Protein AF-A0AAD8EHN1-F1 (afdb_monomer_lite)

Sequence (149 aa):
MHCPSCDLGRKPALTAACSPDGEDGVCLAQVTIPANWWAPLPPPDITGRVNKPVKTPQRLVQVAYSVLEPRTSSDGDDGGCIPRVQIQPMTPLAAVPLAPARSAYRELRSDDLLTMMVPHAPLYHCHGFISPVFLHTRPDYPISVFIIR

Organism: Diploptera punctata (NCBI:txid6984)

pLDDT: mean 72.92, std 15.08, range [28.06, 92.19]

Radius of gyration: 21.79 Å; chains: 1; bounding box: 62×36×53 Å

InterPro domains:
  IPR026307 Transmembrane protein 132 [PTHR13388] (14-149)

Foldseek 3Di:
DDDDDDDDPDDDDFDWDDAQDDDPSDDDTDTDDDPVQADDQDDQDLVRDRDDGDDDPKDWDWDWDWDWDDDPPPDDDDDDPDDTDTPGDTGTDDTHIDDDDPAAWDWDDPDSFKIKTHGPDDADPPRDDDIDMDGDDDPVDGDPDDDDD

Secondary structure (DSSP, 8-state):
-PPPPPP-SSSPPP-------STT-------PPPGGGSPPPPPPPTT---PPPP-PPPEEEEEEE--BPPPP--S------PPPPBSS--EEEEEEEEPPPSSPEEEEESSSSEEEEEE-SPPPTT------EEE--BTTB--------

Structure (mmCIF, N/CA/C/O backbone):
data_AF-A0AAD8EHN1-F1
#
_entry.id   AF-A0AAD8EHN1-F1
#
loop_
_atom_site.group_PDB
_atom_site.id
_atom_site.type_symbol
_atom_site.label_atom_id
_atom_site.label_alt_id
_atom_site.label_comp_id
_atom_site.label_asym_id
_atom_site.label_entity_id
_atom_site.label_seq_id
_atom_site.pdbx_PDB_ins_code
_atom_site.Cartn_x
_atom_site.Cartn_y
_atom_site.Cartn_z
_atom_site.occupancy
_atom_site.B_iso_or_equiv
_atom_site.auth_seq_id
_atom_site.auth_comp_id
_atom_site.auth_asym_id
_atom_site.auth_atom_id
_atom_site.pdbx_PDB_model_num
ATOM 1 N N . MET A 1 1 ? 20.980 3.214 3.299 1.00 28.06 1 MET A N 1
ATOM 2 C CA . MET A 1 1 ? 21.308 4.642 3.097 1.00 28.06 1 MET A CA 1
ATOM 3 C C . MET A 1 1 ? 20.323 5.214 2.087 1.00 28.06 1 MET A C 1
ATOM 5 O O . MET A 1 1 ? 20.165 4.625 1.028 1.00 28.06 1 MET A O 1
ATOM 9 N N . HIS A 1 2 ? 19.576 6.255 2.464 1.00 31.14 2 HIS A N 1
ATOM 10 C CA . HIS A 1 2 ? 18.571 6.912 1.617 1.00 31.14 2 HIS A CA 1
ATOM 11 C C . HIS A 1 2 ? 19.260 7.962 0.730 1.00 31.14 2 HIS A C 1
ATOM 13 O O . HIS A 1 2 ? 19.942 8.836 1.256 1.00 31.14 2 HIS A O 1
ATOM 19 N N . CYS A 1 3 ? 19.072 7.896 -0.590 1.00 32.41 3 CYS A N 1
ATOM 20 C CA . CYS A 1 3 ? 19.429 8.992 -1.496 1.00 32.41 3 CYS A CA 1
ATOM 21 C C . CYS A 1 3 ? 18.305 10.045 -1.462 1.00 32.41 3 CYS A C 1
ATOM 23 O O . CYS A 1 3 ? 17.145 9.665 -1.642 1.00 32.41 3 CYS A O 1
ATOM 25 N N . PRO A 1 4 ? 18.593 11.341 -1.245 1.00 40.25 4 PRO A N 1
ATOM 26 C CA . PRO A 1 4 ? 17.561 12.366 -1.215 1.00 40.25 4 PRO A CA 1
ATOM 27 C C . PRO A 1 4 ? 17.179 12.747 -2.651 1.00 40.25 4 PRO A C 1
ATOM 29 O O . PRO A 1 4 ? 17.994 13.250 -3.419 1.00 40.25 4 PRO A O 1
ATOM 32 N N . SER A 1 5 ? 15.932 12.482 -3.029 1.00 44.09 5 SER A N 1
ATOM 33 C CA . SER A 1 5 ? 15.326 12.975 -4.269 1.00 44.09 5 SER A CA 1
ATOM 34 C C . SER A 1 5 ? 14.935 14.450 -4.123 1.00 44.09 5 SER A C 1
ATOM 36 O O . SER A 1 5 ? 14.353 14.822 -3.105 1.00 44.09 5 SER A O 1
ATOM 38 N N . CYS A 1 6 ? 15.239 15.267 -5.140 1.00 37.44 6 CYS A N 1
ATOM 39 C CA . CYS A 1 6 ? 14.930 16.698 -5.193 1.00 37.44 6 CYS A CA 1
ATOM 40 C C . CYS A 1 6 ? 13.452 16.997 -4.894 1.00 37.44 6 CYS A C 1
ATOM 42 O O . CYS A 1 6 ? 12.539 16.382 -5.447 1.00 37.44 6 CYS A O 1
ATOM 44 N N . ASP A 1 7 ? 13.268 17.962 -3.998 1.00 39.88 7 ASP A N 1
ATOM 45 C CA . ASP A 1 7 ? 12.018 18.336 -3.356 1.00 39.88 7 ASP A CA 1
ATOM 46 C C . ASP A 1 7 ? 11.171 19.247 -4.259 1.00 39.88 7 ASP A C 1
ATOM 48 O O . ASP A 1 7 ? 11.600 20.317 -4.690 1.00 39.88 7 ASP A O 1
ATOM 52 N N . LEU A 1 8 ? 9.945 18.804 -4.530 1.00 43.34 8 LEU A N 1
ATOM 53 C CA . LEU A 1 8 ? 8.861 19.600 -5.100 1.00 43.34 8 LEU A CA 1
ATOM 54 C C . LEU A 1 8 ? 7.666 19.528 -4.140 1.00 43.34 8 LEU A C 1
ATOM 56 O O . LEU A 1 8 ? 6.599 19.051 -4.513 1.00 43.34 8 LEU A O 1
ATOM 60 N N . GLY A 1 9 ? 7.848 19.934 -2.878 1.00 39.62 9 GLY A N 1
ATOM 61 C CA . GLY A 1 9 ? 6.775 20.326 -1.947 1.00 39.62 9 GLY A CA 1
ATOM 62 C C . GLY A 1 9 ? 5.671 19.285 -1.724 1.00 39.62 9 GLY A C 1
ATOM 63 O O . GLY A 1 9 ? 4.532 19.622 -1.393 1.00 39.62 9 GLY A O 1
ATOM 64 N N . ARG A 1 10 ? 5.973 18.009 -1.950 1.00 51.97 10 ARG A N 1
ATOM 65 C CA . ARG A 1 10 ? 5.011 16.911 -2.034 1.00 51.97 10 ARG A CA 1
ATOM 66 C C . ARG A 1 10 ? 5.638 15.734 -1.303 1.00 51.97 10 ARG A C 1
ATOM 68 O O . ARG A 1 10 ? 6.835 15.512 -1.429 1.00 51.97 10 ARG A O 1
ATOM 75 N N . LYS A 1 11 ? 4.835 15.026 -0.496 1.00 59.56 11 LYS A N 1
ATOM 76 C CA . LYS A 1 11 ? 5.239 13.830 0.273 1.00 59.56 11 LYS A CA 1
ATOM 77 C C . LYS A 1 11 ? 6.292 13.008 -0.493 1.00 59.56 11 LYS A C 1
ATOM 79 O O . LYS A 1 11 ? 6.092 12.828 -1.697 1.00 59.56 11 LYS A O 1
ATOM 84 N N . PRO A 1 12 ? 7.345 12.495 0.175 1.00 70.56 12 PRO A N 1
ATOM 85 C CA . PRO A 1 12 ? 8.452 11.820 -0.497 1.00 70.56 12 PRO A CA 1
ATOM 86 C C . PRO A 1 12 ? 7.919 10.746 -1.444 1.00 70.56 12 PRO A C 1
ATOM 88 O O . PRO A 1 12 ? 7.059 9.942 -1.067 1.00 70.56 12 PRO A O 1
ATOM 91 N N . ALA A 1 13 ? 8.386 10.786 -2.692 1.00 80.69 13 ALA A N 1
ATOM 92 C CA . ALA A 1 13 ? 8.006 9.804 -3.691 1.00 80.69 13 ALA A CA 1
ATOM 93 C C . ALA A 1 13 ? 8.475 8.423 -3.225 1.00 80.69 13 ALA A C 1
ATOM 95 O O . ALA A 1 13 ? 9.629 8.243 -2.840 1.00 80.69 13 ALA A O 1
ATOM 96 N N . LEU A 1 14 ? 7.570 7.448 -3.250 1.00 89.00 14 LEU A N 1
ATOM 97 C CA . LEU A 1 14 ? 7.936 6.066 -2.984 1.00 89.00 14 LEU A CA 1
ATOM 98 C C . LEU A 1 14 ? 8.577 5.503 -4.246 1.00 89.00 14 LEU A C 1
ATOM 100 O O . LEU A 1 14 ? 7.972 5.553 -5.319 1.00 89.00 14 LEU A O 1
ATOM 104 N N . THR A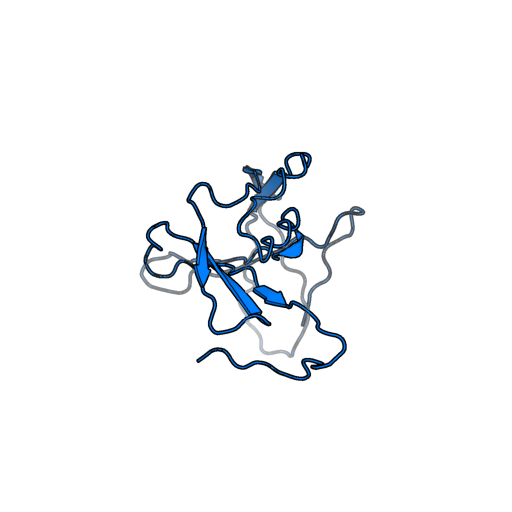 1 15 ? 9.786 4.975 -4.119 1.00 88.50 15 THR A N 1
ATOM 105 C CA . THR A 1 15 ? 10.535 4.414 -5.239 1.00 88.50 15 THR A CA 1
ATOM 106 C C . THR A 1 15 ? 10.965 2.991 -4.921 1.00 88.50 15 THR A C 1
ATOM 108 O O . THR A 1 15 ? 11.242 2.636 -3.776 1.00 88.50 15 THR A O 1
ATOM 111 N N . ALA A 1 16 ? 10.998 2.168 -5.958 1.00 88.25 16 ALA A N 1
ATOM 112 C CA . ALA A 1 16 ? 11.589 0.845 -5.943 1.00 88.25 16 ALA A CA 1
ATOM 113 C C . ALA A 1 16 ? 12.398 0.709 -7.231 1.00 88.25 16 ALA A C 1
ATOM 115 O O . ALA A 1 16 ? 12.012 1.247 -8.269 1.00 88.25 16 ALA A O 1
ATOM 116 N N . ALA A 1 17 ? 13.534 0.033 -7.151 1.00 87.56 17 ALA A N 1
ATOM 117 C CA . ALA A 1 17 ? 1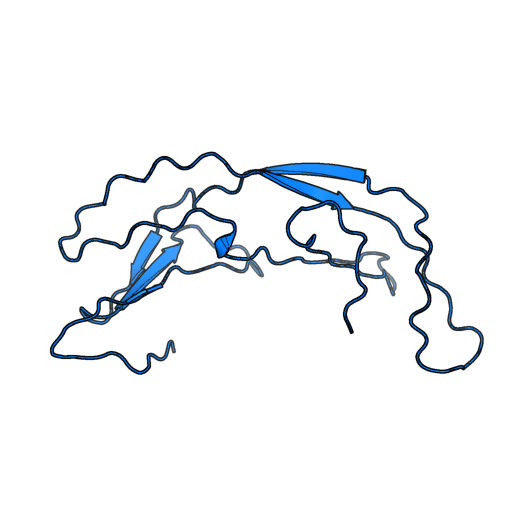4.419 -0.180 -8.282 1.00 87.56 17 ALA A CA 1
ATOM 118 C C . ALA A 1 17 ? 14.851 -1.636 -8.291 1.00 87.56 17 ALA A C 1
ATOM 120 O O . ALA A 1 17 ? 14.949 -2.265 -7.237 1.00 87.56 17 ALA A O 1
ATOM 121 N N . CYS A 1 18 ? 15.114 -2.154 -9.478 1.00 85.44 18 CYS A N 1
ATOM 122 C CA . CYS A 1 18 ? 15.614 -3.498 -9.640 1.00 85.44 18 CYS A CA 1
ATOM 123 C C . CYS A 1 18 ? 16.473 -3.545 -10.914 1.00 85.44 18 CYS A C 1
ATOM 125 O O . CYS A 1 18 ? 16.249 -2.753 -11.835 1.00 85.44 18 CYS A O 1
ATOM 127 N N . SER A 1 19 ? 17.482 -4.413 -10.926 1.00 83.00 19 SER A N 1
ATOM 128 C CA . SER A 1 19 ? 18.377 -4.627 -12.064 1.00 83.00 19 SER A CA 1
ATOM 129 C C . SER A 1 19 ? 18.133 -6.037 -12.603 1.00 83.00 19 SER A C 1
ATOM 131 O O . SER A 1 19 ? 18.115 -6.974 -11.805 1.00 83.00 19 SER A O 1
ATOM 133 N N . PRO A 1 20 ? 17.885 -6.216 -13.910 1.00 80.31 20 PRO A N 1
ATOM 134 C CA . PRO A 1 20 ? 17.776 -7.546 -14.495 1.00 80.31 20 PRO A CA 1
ATOM 135 C C . PRO A 1 20 ? 19.162 -8.200 -14.543 1.00 80.31 20 PRO A C 1
ATOM 137 O O . PRO A 1 20 ? 19.955 -7.915 -15.436 1.00 80.31 20 PRO A O 1
ATOM 140 N N . ASP A 1 21 ? 19.437 -9.080 -13.581 1.00 67.88 21 ASP A N 1
ATOM 141 C CA . ASP A 1 21 ? 20.679 -9.847 -13.489 1.00 67.88 21 ASP A CA 1
ATOM 142 C C . ASP A 1 21 ? 20.368 -11.336 -13.784 1.00 67.88 21 ASP A C 1
ATOM 144 O O . ASP A 1 21 ? 19.932 -12.058 -12.890 1.00 67.88 21 ASP A O 1
ATOM 148 N N . GLY A 1 22 ? 20.538 -11.817 -15.029 1.00 63.88 22 GLY A N 1
ATOM 149 C CA . GLY A 1 22 ? 20.428 -13.259 -15.363 1.00 63.88 22 GLY A CA 1
ATOM 150 C C . GLY A 1 22 ? 19.612 -13.649 -16.612 1.00 63.88 22 GLY A C 1
ATOM 151 O O . GLY A 1 22 ? 19.107 -12.786 -17.327 1.00 63.88 22 GLY A O 1
ATOM 152 N N . GLU A 1 23 ? 19.516 -14.972 -16.856 1.00 63.28 23 GLU A N 1
ATOM 153 C CA . GLU A 1 23 ? 19.077 -15.663 -18.099 1.00 63.28 23 GLU A CA 1
ATOM 154 C C . GLU A 1 23 ? 17.769 -15.157 -18.732 1.00 63.28 23 GLU A C 1
ATOM 156 O O . GLU A 1 23 ? 17.676 -15.106 -19.957 1.00 63.28 23 GLU A O 1
ATOM 161 N N . ASP A 1 24 ? 16.785 -14.746 -17.929 1.00 76.44 24 ASP A N 1
ATOM 162 C CA . ASP A 1 24 ? 15.463 -14.342 -18.430 1.00 76.44 24 ASP A CA 1
ATOM 163 C C . ASP A 1 24 ? 15.347 -12.837 -18.735 1.00 76.44 24 ASP A C 1
ATOM 165 O O . ASP A 1 24 ? 14.353 -12.393 -19.312 1.00 76.44 24 ASP A O 1
ATOM 169 N N . GLY A 1 25 ? 16.323 -12.018 -18.320 1.00 77.81 25 GLY A N 1
ATOM 170 C CA . GLY A 1 25 ? 16.314 -10.564 -18.538 1.00 77.81 25 GLY A CA 1
ATOM 171 C C . GLY A 1 25 ? 15.145 -9.808 -17.881 1.00 77.81 25 GLY A C 1
ATOM 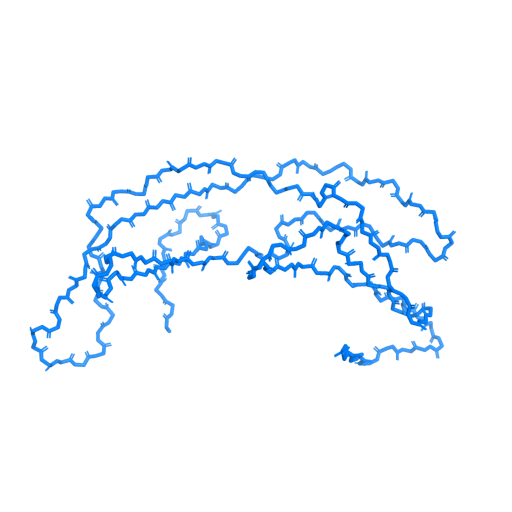172 O O . GLY A 1 25 ? 14.917 -8.639 -18.197 1.00 77.81 25 GLY A O 1
ATOM 173 N N . VAL A 1 26 ? 14.395 -10.448 -16.977 1.00 80.62 26 VAL A N 1
ATOM 174 C CA . VAL A 1 26 ? 13.244 -9.860 -16.278 1.00 80.62 26 VAL A CA 1
ATOM 175 C C . VAL A 1 26 ? 13.580 -9.506 -14.840 1.00 80.62 26 VAL A C 1
ATOM 177 O O . VAL A 1 26 ? 14.371 -10.165 -14.172 1.00 80.62 26 VAL A O 1
ATOM 180 N N . CYS A 1 27 ? 12.940 -8.454 -14.343 1.00 81.50 27 CYS A N 1
ATOM 181 C CA . CYS A 1 27 ? 13.145 -7.981 -12.990 1.00 81.50 27 CYS A CA 1
ATOM 182 C C . CYS A 1 27 ? 11.869 -7.340 -12.440 1.00 81.50 27 CYS A C 1
ATOM 184 O O . CYS A 1 27 ? 11.167 -6.624 -13.156 1.00 81.50 27 CYS A O 1
ATOM 186 N N . LEU A 1 28 ? 11.563 -7.600 -11.167 1.00 83.88 28 LEU A N 1
ATOM 187 C CA . LEU A 1 28 ? 10.386 -7.070 -10.485 1.00 83.88 28 LEU A CA 1
ATOM 188 C C . LEU A 1 28 ? 10.807 -6.096 -9.382 1.00 83.88 28 LEU A C 1
ATOM 190 O O . LEU A 1 28 ? 11.522 -6.459 -8.452 1.00 83.88 28 LEU A O 1
ATOM 194 N N . ALA A 1 29 ? 10.301 -4.867 -9.458 1.00 85.12 29 ALA A N 1
ATOM 195 C CA . ALA A 1 29 ? 10.373 -3.893 -8.379 1.00 85.12 29 ALA A CA 1
ATOM 196 C C . ALA A 1 29 ? 8.990 -3.757 -7.731 1.00 85.12 29 ALA A C 1
ATOM 198 O O . ALA A 1 29 ? 7.987 -3.589 -8.425 1.00 85.12 29 ALA A O 1
ATOM 199 N N . GLN A 1 30 ? 8.932 -3.793 -6.400 1.00 84.94 30 GLN A N 1
ATOM 200 C CA . GLN A 1 30 ? 7.691 -3.629 -5.646 1.00 84.94 30 GLN A CA 1
ATOM 201 C C . GLN A 1 30 ? 7.792 -2.428 -4.712 1.00 84.94 30 GLN A C 1
ATOM 203 O O . GLN A 1 30 ? 8.782 -2.257 -4.005 1.00 84.94 30 GLN A O 1
ATOM 208 N N . VAL A 1 31 ? 6.730 -1.623 -4.676 1.00 86.56 31 VAL A N 1
ATOM 209 C CA . VAL A 1 31 ? 6.588 -0.506 -3.745 1.00 86.56 31 VAL A CA 1
ATOM 210 C C . VAL A 1 31 ? 5.316 -0.681 -2.922 1.00 86.56 31 VAL A C 1
ATOM 212 O O . VAL A 1 31 ? 4.243 -0.948 -3.463 1.00 86.56 31 VAL A O 1
ATOM 215 N N . THR A 1 32 ? 5.426 -0.540 -1.604 1.00 85.56 32 THR A N 1
ATOM 216 C CA . THR A 1 32 ? 4.281 -0.653 -0.694 1.00 85.56 32 THR A CA 1
ATOM 217 C C . THR A 1 32 ? 3.778 0.736 -0.339 1.00 85.56 32 THR A C 1
ATOM 219 O O . THR A 1 32 ? 4.517 1.553 0.207 1.00 85.56 32 THR A O 1
ATOM 222 N N . ILE A 1 33 ? 2.505 1.004 -0.630 1.00 86.19 33 ILE A N 1
ATOM 223 C CA . ILE A 1 33 ? 1.878 2.287 -0.313 1.00 86.19 33 ILE A CA 1
ATOM 224 C C . ILE A 1 33 ? 1.479 2.314 1.177 1.00 86.19 33 ILE A C 1
ATOM 226 O O . ILE A 1 33 ? 0.769 1.412 1.628 1.00 86.19 33 ILE A O 1
ATOM 230 N N . PRO A 1 34 ? 1.874 3.342 1.951 1.00 85.94 34 PRO A N 1
ATOM 231 C CA . PRO A 1 34 ? 1.492 3.488 3.350 1.00 85.94 34 PRO A CA 1
ATOM 232 C C . PRO A 1 34 ? -0.023 3.595 3.561 1.00 85.94 34 PRO A C 1
ATOM 234 O O . PRO A 1 34 ? -0.715 4.334 2.859 1.00 85.94 34 PRO A O 1
ATOM 237 N N . ALA A 1 35 ? -0.533 2.938 4.607 1.00 82.25 35 ALA A N 1
ATOM 238 C CA . ALA A 1 35 ? -1.962 2.920 4.938 1.00 82.25 35 ALA A CA 1
ATOM 239 C C . ALA A 1 35 ? -2.570 4.326 5.129 1.00 82.25 35 ALA A C 1
ATOM 241 O O . ALA A 1 35 ? -3.706 4.576 4.735 1.00 82.25 35 ALA A O 1
ATOM 242 N N . ASN A 1 36 ? -1.802 5.275 5.676 1.00 84.50 36 ASN A N 1
ATOM 243 C CA . ASN A 1 36 ? -2.248 6.653 5.927 1.00 84.50 36 ASN A CA 1
ATOM 244 C C . ASN A 1 36 ? -2.488 7.483 4.645 1.00 84.50 36 ASN A C 1
ATOM 246 O O . ASN A 1 36 ? -2.910 8.644 4.717 1.00 84.50 36 ASN A O 1
ATOM 250 N N . TRP A 1 37 ? -2.211 6.923 3.463 1.00 85.94 37 TRP A N 1
ATOM 251 C CA . TRP A 1 37 ? -2.578 7.537 2.190 1.00 85.94 37 TRP A CA 1
ATOM 252 C C . TRP A 1 37 ? -4.061 7.355 1.865 1.00 85.94 37 TRP A C 1
ATOM 254 O O . TRP A 1 37 ? -4.627 8.226 1.200 1.00 85.94 37 TRP A O 1
ATOM 264 N N . TRP A 1 38 ? -4.709 6.310 2.381 1.00 84.31 38 TRP A N 1
ATOM 265 C CA . TRP A 1 38 ? -6.160 6.150 2.312 1.00 84.31 38 TRP A CA 1
ATOM 266 C C . TRP A 1 38 ? -6.865 7.032 3.348 1.00 84.31 38 TRP A C 1
ATOM 268 O O . TRP A 1 38 ? -6.263 7.524 4.304 1.00 84.31 38 TRP A O 1
ATOM 278 N N . ALA A 1 39 ? -8.158 7.273 3.132 1.00 80.88 39 ALA A N 1
ATOM 279 C CA . ALA A 1 39 ? -9.001 7.855 4.165 1.00 80.88 39 ALA A CA 1
ATOM 280 C C . ALA A 1 39 ? -9.121 6.874 5.345 1.00 80.88 39 ALA A C 1
ATOM 282 O O . ALA A 1 39 ? -9.313 5.680 5.100 1.00 80.88 39 ALA A O 1
ATOM 283 N N . PRO A 1 40 ? -9.038 7.348 6.602 1.00 77.19 40 PRO A N 1
ATOM 284 C CA . PRO A 1 40 ? -9.319 6.507 7.756 1.00 77.19 40 PRO A CA 1
ATOM 285 C C . PRO A 1 40 ? -10.723 5.916 7.643 1.00 77.19 40 PRO A C 1
ATOM 287 O O . PRO A 1 40 ? -11.676 6.621 7.300 1.00 77.19 40 PRO A O 1
ATOM 290 N N . LEU A 1 41 ? -10.846 4.625 7.931 1.00 75.94 41 LEU A N 1
ATOM 291 C CA . LEU A 1 41 ? -12.151 3.994 8.053 1.00 75.94 41 LEU A CA 1
ATOM 292 C C . LEU A 1 41 ? -12.790 4.427 9.379 1.00 75.94 41 LEU A C 1
ATOM 294 O O . LEU A 1 41 ? -12.077 4.538 10.382 1.00 75.94 41 LEU A O 1
ATOM 298 N N . PRO A 1 42 ? -14.107 4.697 9.403 1.00 75.69 42 PRO A N 1
ATOM 299 C CA . PRO A 1 42 ? -14.789 4.953 10.659 1.00 75.69 42 PRO A CA 1
ATOM 300 C C . PRO A 1 42 ? -14.703 3.700 11.544 1.00 75.69 42 PRO A C 1
ATOM 302 O O . PRO A 1 42 ? -14.794 2.589 11.012 1.00 75.69 42 PRO A O 1
ATOM 305 N N . PRO A 1 43 ? -14.554 3.851 12.870 1.00 72.62 43 PRO A N 1
ATOM 306 C CA . PRO A 1 43 ? -14.636 2.719 13.778 1.00 72.62 43 PRO A CA 1
ATOM 307 C C . PRO A 1 43 ? -15.973 1.984 13.608 1.00 72.62 43 PRO A C 1
ATOM 309 O O . PRO A 1 43 ? -17.008 2.654 13.455 1.00 72.62 43 PRO A O 1
ATOM 312 N N . PRO A 1 44 ? -15.973 0.640 13.618 1.00 72.94 44 PRO A N 1
ATOM 313 C CA . PRO A 1 44 ? -17.207 -0.125 13.702 1.00 72.94 44 PRO A CA 1
ATOM 314 C C . PRO A 1 44 ? -17.896 0.205 15.033 1.00 72.94 44 PRO A C 1
ATOM 316 O O . PRO A 1 44 ? -17.251 0.270 16.076 1.00 72.94 44 PRO A O 1
ATOM 319 N N . ASP A 1 45 ? -19.198 0.484 15.000 1.00 68.56 45 ASP A N 1
ATOM 320 C CA . ASP A 1 45 ? -19.971 0.688 16.226 1.00 68.56 45 ASP A CA 1
ATOM 321 C C . ASP A 1 45 ? -20.121 -0.665 16.944 1.00 68.56 45 ASP A C 1
ATOM 323 O O . ASP A 1 45 ? -20.460 -1.670 16.316 1.00 68.56 45 ASP A O 1
ATOM 327 N N . ILE A 1 46 ? -19.923 -0.693 18.266 1.00 61.41 46 ILE A N 1
ATOM 328 C CA . ILE A 1 46 ? -20.102 -1.880 19.124 1.00 61.41 46 ILE A CA 1
ATOM 329 C C . ILE A 1 46 ? -21.535 -2.439 18.989 1.00 61.41 46 ILE A C 1
ATOM 331 O O . ILE A 1 46 ? -21.767 -3.625 19.233 1.00 61.41 46 ILE A O 1
ATOM 335 N N . THR A 1 47 ? -22.489 -1.607 18.551 1.00 61.81 47 THR A N 1
ATOM 336 C CA . THR A 1 47 ? -23.891 -1.973 18.289 1.00 61.81 47 THR A CA 1
ATOM 337 C C . THR A 1 47 ? -24.175 -2.486 16.866 1.00 61.81 47 THR A C 1
ATOM 339 O O . THR A 1 47 ? -25.328 -2.773 16.540 1.00 61.81 47 THR A O 1
ATOM 342 N N . GLY A 1 48 ? -23.160 -2.602 15.999 1.00 56.28 48 GLY A N 1
ATOM 343 C CA . GLY A 1 48 ? -23.304 -3.091 14.620 1.00 56.28 48 GLY A CA 1
ATOM 344 C C . GLY A 1 48 ? -23.926 -2.084 13.644 1.00 56.28 48 GLY A C 1
ATOM 345 O O . GLY A 1 48 ? -24.258 -2.431 12.509 1.00 56.28 48 GLY A O 1
ATOM 346 N N . ARG A 1 49 ? -24.105 -0.821 14.054 1.00 55.31 49 ARG A N 1
ATOM 347 C CA . ARG A 1 49 ? -24.554 0.248 13.157 1.00 55.31 49 ARG A CA 1
ATOM 348 C C . ARG A 1 49 ? -23.380 0.738 12.317 1.00 55.31 49 ARG A C 1
ATOM 350 O O . ARG A 1 49 ? -22.417 1.303 12.822 1.00 55.31 49 ARG A O 1
ATOM 357 N N . VAL A 1 50 ? -23.478 0.549 11.004 1.00 57.88 50 VAL A N 1
ATOM 358 C CA . VAL A 1 50 ? -22.493 1.074 10.055 1.00 57.88 50 VAL A CA 1
ATOM 359 C C . VAL A 1 50 ? -22.536 2.601 10.108 1.00 57.88 50 VAL A C 1
ATOM 361 O O . VAL A 1 50 ? -23.490 3.229 9.639 1.00 57.88 50 VAL A O 1
ATOM 364 N N . ASN A 1 51 ? -21.502 3.207 10.693 1.00 60.75 51 ASN A N 1
ATOM 365 C CA . ASN A 1 51 ? -21.309 4.651 10.663 1.00 60.75 51 ASN A CA 1
ATOM 366 C C . ASN A 1 51 ? -21.305 5.125 9.205 1.00 60.75 51 ASN A C 1
ATOM 368 O O . ASN A 1 51 ? -20.638 4.533 8.353 1.00 60.75 51 ASN A O 1
ATOM 372 N N . LYS A 1 52 ? -22.076 6.179 8.900 1.00 61.31 52 LYS A N 1
ATOM 373 C CA . LYS A 1 52 ? -22.182 6.692 7.527 1.00 61.31 52 LYS A CA 1
ATOM 374 C C . LYS A 1 52 ? -20.773 6.982 6.994 1.00 61.31 52 LYS A C 1
ATOM 376 O O . LYS A 1 52 ? -20.028 7.699 7.665 1.00 61.31 52 LYS A O 1
ATOM 381 N N . PRO A 1 53 ? -20.401 6.464 5.809 1.00 63.75 53 PRO A N 1
ATOM 382 C CA . PRO A 1 53 ? -19.073 6.689 5.264 1.00 63.75 53 PRO A CA 1
ATOM 383 C C . PRO A 1 53 ? -18.852 8.191 5.092 1.00 63.75 53 PRO A C 1
ATOM 385 O O . PRO A 1 53 ? -19.622 8.876 4.412 1.00 63.75 53 PRO A O 1
ATOM 388 N N . VAL A 1 54 ? -17.803 8.709 5.733 1.00 69.62 54 VAL A N 1
ATOM 389 C CA . VAL A 1 54 ? -17.379 10.096 5.547 1.00 69.62 54 VAL A CA 1
ATOM 390 C C . VAL A 1 54 ? -16.983 10.243 4.084 1.00 69.62 54 VAL A C 1
ATOM 392 O O . VAL A 1 54 ? -16.067 9.569 3.608 1.00 69.62 54 VAL A O 1
ATOM 395 N N . LYS A 1 55 ? -17.692 11.108 3.351 1.00 71.38 55 LYS A N 1
ATOM 396 C CA . LYS A 1 55 ? -17.351 11.427 1.964 1.00 71.38 55 LYS A CA 1
ATOM 397 C C . LYS A 1 55 ? -15.974 12.075 1.959 1.00 71.38 55 LYS A C 1
ATOM 399 O O . LYS A 1 55 ? -15.823 13.228 2.350 1.00 71.38 55 LYS A O 1
ATOM 404 N N . THR A 1 56 ? -14.973 11.320 1.538 1.00 72.81 56 THR A N 1
ATOM 405 C CA . THR A 1 56 ? -13.615 11.822 1.371 1.00 72.81 56 THR A CA 1
ATOM 406 C C . THR A 1 56 ? -13.344 12.059 -0.109 1.00 72.81 56 THR A C 1
ATOM 408 O O . THR A 1 56 ? -13.835 11.301 -0.950 1.00 72.81 56 THR A O 1
ATOM 411 N N . PRO A 1 57 ? -12.613 13.131 -0.460 1.00 81.56 57 PRO A N 1
ATOM 412 C CA . PRO A 1 57 ? -12.235 13.361 -1.843 1.00 81.56 57 PRO A CA 1
ATOM 413 C C . PRO A 1 57 ? -11.362 12.203 -2.330 1.00 81.56 57 PRO A C 1
ATOM 415 O O . PRO A 1 57 ? -10.514 11.693 -1.591 1.00 81.56 57 PRO A O 1
ATOM 418 N N . GLN A 1 58 ? -11.568 11.799 -3.581 1.00 82.88 58 GLN A N 1
ATOM 419 C CA . GLN A 1 58 ? -10.786 10.738 -4.200 1.00 82.88 58 GLN A CA 1
ATOM 420 C C . GLN A 1 58 ? -9.311 11.142 -4.254 1.00 82.88 58 GLN A C 1
ATOM 422 O O . GLN A 1 58 ? -8.960 12.220 -4.735 1.00 82.88 58 GLN A O 1
ATOM 427 N N . ARG A 1 59 ? -8.437 10.266 -3.761 1.00 87.88 59 ARG A N 1
ATOM 428 C CA . ARG A 1 59 ? -6.987 10.466 -3.805 1.00 87.88 59 ARG A CA 1
ATOM 429 C C . ARG A 1 59 ? -6.416 9.690 -4.985 1.00 87.88 59 ARG A C 1
ATOM 431 O O . ARG A 1 59 ? -6.749 8.522 -5.164 1.00 87.88 59 ARG A O 1
ATOM 438 N N . LEU A 1 60 ? -5.566 10.334 -5.780 1.00 89.50 60 LEU A N 1
ATOM 439 C CA . LEU A 1 60 ? -4.896 9.727 -6.932 1.00 89.50 60 LEU A CA 1
ATOM 440 C C . LEU A 1 60 ? -3.394 9.622 -6.661 1.00 89.50 60 LEU A C 1
ATOM 442 O O . LEU A 1 60 ? -2.765 10.603 -6.253 1.00 89.50 60 LEU A O 1
ATOM 446 N N . VAL A 1 61 ? -2.819 8.453 -6.927 1.00 90.81 61 VAL A N 1
ATOM 447 C CA . VAL A 1 61 ? -1.369 8.230 -6.937 1.00 90.81 61 VAL A CA 1
ATOM 448 C C . VAL A 1 61 ? -0.890 8.247 -8.376 1.00 90.81 61 VAL A C 1
ATOM 450 O O . VAL A 1 61 ? -1.427 7.541 -9.222 1.00 90.81 61 VAL A O 1
ATOM 453 N N . GLN A 1 62 ? 0.117 9.070 -8.651 1.00 92.19 62 GLN A N 1
ATOM 454 C CA . GLN A 1 62 ? 0.769 9.103 -9.954 1.00 92.19 62 GLN A CA 1
ATOM 455 C C . GLN A 1 62 ? 1.874 8.054 -9.963 1.00 92.19 62 GLN A C 1
ATOM 457 O O . GLN A 1 62 ? 2.764 8.089 -9.114 1.00 92.19 62 GLN A O 1
ATOM 462 N N . VAL A 1 63 ? 1.790 7.124 -10.904 1.00 92.19 63 VAL A N 1
ATOM 463 C CA . VAL A 1 63 ? 2.777 6.070 -11.124 1.00 92.19 63 VAL A CA 1
ATOM 464 C C . VAL A 1 63 ? 3.603 6.462 -12.335 1.00 92.19 63 VAL A C 1
ATOM 466 O O . VAL A 1 63 ? 3.052 6.826 -13.372 1.00 92.19 63 VAL A O 1
ATOM 469 N N . ALA A 1 64 ? 4.919 6.389 -12.200 1.00 91.25 64 ALA A N 1
ATOM 470 C CA . ALA A 1 64 ? 5.868 6.653 -13.267 1.00 91.25 64 ALA A CA 1
ATOM 471 C C . ALA A 1 64 ? 7.057 5.704 -13.123 1.00 91.25 64 ALA A C 1
ATOM 473 O O . ALA A 1 64 ? 7.336 5.229 -12.020 1.00 91.25 64 ALA A O 1
ATOM 474 N N . TYR A 1 65 ? 7.760 5.460 -14.221 1.00 89.69 65 TYR A N 1
ATOM 475 C CA . TYR A 1 65 ? 9.022 4.724 -14.214 1.00 89.69 65 TYR A CA 1
ATOM 476 C C . TYR A 1 65 ? 10.141 5.574 -14.815 1.00 89.69 65 TYR A C 1
ATOM 478 O O . TYR A 1 65 ? 9.892 6.540 -15.541 1.00 89.69 65 TYR A O 1
A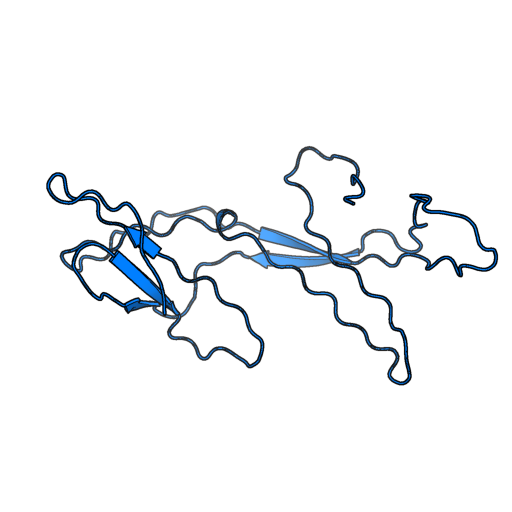TOM 486 N N . SER A 1 66 ? 11.381 5.218 -14.501 1.00 87.62 66 SER A N 1
ATOM 487 C CA . SER A 1 66 ? 12.577 5.764 -15.135 1.00 87.62 66 SER A CA 1
ATOM 488 C C . SER A 1 66 ? 13.625 4.668 -15.284 1.00 87.62 66 SER A C 1
ATOM 490 O O . SER A 1 66 ? 13.639 3.697 -14.526 1.00 87.62 66 SER A O 1
ATOM 492 N N . VAL A 1 67 ? 14.495 4.831 -16.279 1.00 85.75 67 VAL A N 1
ATOM 493 C CA . VAL A 1 67 ? 15.628 3.936 -16.523 1.00 85.75 67 VAL A CA 1
ATOM 494 C C . VAL A 1 67 ? 16.906 4.662 -16.122 1.00 85.75 67 VAL A C 1
ATOM 496 O O . VAL A 1 67 ? 17.135 5.810 -16.519 1.00 85.75 67 VAL A O 1
ATOM 499 N N . LEU A 1 68 ? 17.715 3.992 -15.306 1.00 79.62 68 LEU A N 1
ATOM 500 C CA . LEU A 1 68 ? 18.977 4.494 -14.772 1.00 79.62 68 LEU A CA 1
ATOM 501 C C . LEU A 1 68 ? 20.116 3.607 -15.283 1.00 79.62 68 LEU A C 1
ATOM 503 O O . LEU A 1 68 ? 19.957 2.387 -15.305 1.00 79.62 68 LEU A O 1
ATOM 507 N N . GLU A 1 69 ? 21.257 4.192 -15.654 1.00 72.19 69 GLU A N 1
ATOM 508 C CA . GLU A 1 69 ? 22.438 3.392 -16.019 1.00 72.19 69 GLU A CA 1
ATOM 509 C C . GLU A 1 69 ? 23.014 2.686 -14.784 1.00 72.19 69 GLU A C 1
ATOM 511 O O . GLU A 1 69 ? 23.314 3.351 -13.782 1.00 72.19 69 GLU A O 1
ATOM 516 N N . PRO A 1 70 ? 23.235 1.360 -14.841 1.00 63.53 70 PRO A N 1
ATOM 517 C CA . PRO A 1 70 ? 24.143 0.692 -13.923 1.00 63.53 70 PRO A CA 1
ATOM 518 C C . PRO A 1 70 ? 25.578 1.126 -14.262 1.00 63.53 70 PRO A C 1
ATOM 520 O O . PRO A 1 70 ? 26.013 0.977 -15.401 1.00 63.53 70 PRO A O 1
ATOM 523 N N . ARG A 1 71 ? 26.352 1.645 -13.299 1.00 62.81 71 ARG A N 1
ATOM 524 C CA . ARG A 1 71 ? 27.811 1.746 -13.477 1.00 62.81 71 ARG A CA 1
ATOM 525 C C . ARG A 1 71 ? 28.406 0.374 -13.162 1.00 62.81 71 ARG A C 1
ATOM 527 O O . ARG A 1 71 ? 28.235 -0.118 -12.049 1.00 62.81 71 ARG A O 1
ATOM 534 N N . THR A 1 72 ? 29.076 -0.240 -14.135 1.00 51.91 72 THR A N 1
ATOM 535 C CA . THR A 1 72 ? 29.911 -1.425 -13.916 1.00 51.91 72 THR A CA 1
ATOM 536 C C . THR A 1 72 ? 31.025 -1.037 -12.952 1.00 51.91 72 THR A C 1
ATOM 538 O O . THR A 1 72 ? 31.772 -0.100 -13.229 1.00 51.91 72 THR A O 1
ATOM 541 N N . SER A 1 73 ? 31.136 -1.721 -11.816 1.00 52.06 73 SER A N 1
ATOM 542 C CA . SER A 1 73 ? 32.279 -1.594 -10.911 1.00 52.06 73 SER A CA 1
ATOM 543 C C . SER A 1 73 ? 33.511 -2.235 -11.559 1.00 52.06 73 SER A C 1
ATOM 545 O O . SER A 1 73 ? 33.930 -3.328 -11.188 1.00 52.06 73 SER A O 1
ATOM 547 N N . SER A 1 74 ? 34.051 -1.592 -12.588 1.00 46.47 74 SER A N 1
ATOM 548 C CA . SER A 1 74 ? 35.421 -1.806 -13.033 1.00 46.47 74 SER A CA 1
ATOM 549 C C . SER A 1 74 ? 36.255 -0.735 -12.349 1.00 46.47 74 SER A C 1
ATOM 551 O O . SER A 1 74 ? 36.318 0.390 -12.834 1.00 46.47 74 SER A O 1
ATOM 553 N N . ASP A 1 75 ? 36.747 -1.103 -11.170 1.00 41.19 75 ASP A N 1
ATOM 554 C CA . ASP A 1 75 ? 37.889 -0.559 -10.427 1.00 41.19 75 ASP A CA 1
ATOM 555 C C . ASP A 1 75 ? 37.509 -0.392 -8.957 1.00 41.19 75 ASP A C 1
ATOM 557 O O . ASP A 1 75 ? 36.628 0.381 -8.586 1.00 41.19 75 ASP A O 1
ATOM 561 N N . GLY A 1 76 ? 38.117 -1.249 -8.134 1.00 48.25 76 GLY A N 1
ATOM 562 C CA . GLY A 1 76 ? 37.828 -1.375 -6.717 1.00 48.25 76 GLY A CA 1
ATOM 563 C C . GLY A 1 76 ? 38.165 -0.105 -5.952 1.00 48.25 76 GLY A C 1
ATOM 564 O O . GLY A 1 76 ? 39.333 0.137 -5.663 1.00 48.25 76 GLY A O 1
ATOM 565 N N . ASP A 1 77 ? 37.138 0.651 -5.580 1.00 41.62 77 ASP A N 1
ATOM 566 C CA . ASP A 1 77 ? 37.241 1.671 -4.547 1.00 41.62 77 ASP A CA 1
ATOM 567 C C . ASP A 1 77 ? 35.895 1.883 -3.838 1.00 41.62 77 ASP A C 1
ATOM 569 O O . ASP A 1 77 ? 34.810 1.697 -4.400 1.00 41.62 77 ASP A O 1
ATOM 573 N N . ASP A 1 78 ? 36.015 2.201 -2.559 1.00 44.53 78 ASP A N 1
ATOM 574 C CA . ASP A 1 78 ? 35.009 2.220 -1.508 1.00 44.53 78 ASP A CA 1
ATOM 575 C C . ASP A 1 78 ? 33.747 3.044 -1.808 1.00 44.53 78 ASP A C 1
ATOM 577 O O . ASP A 1 78 ? 33.807 4.189 -2.246 1.00 44.53 78 ASP A O 1
ATOM 581 N N . GLY A 1 79 ? 32.589 2.492 -1.418 1.00 47.53 79 GLY A N 1
ATOM 582 C CA . GLY A 1 79 ? 31.557 3.187 -0.625 1.00 47.53 79 GLY A CA 1
ATOM 583 C C . GL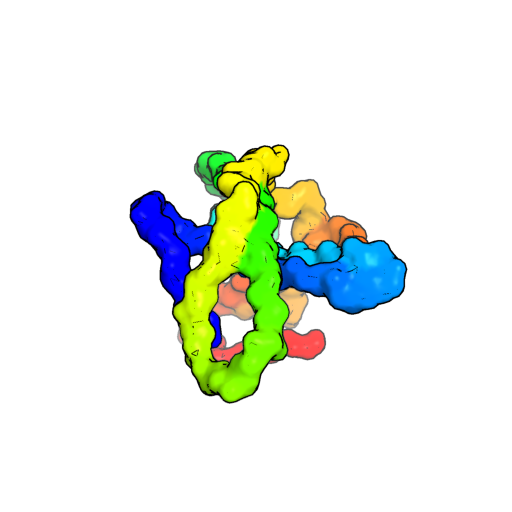Y A 1 79 ? 30.985 4.537 -1.092 1.00 47.53 79 GLY A C 1
ATOM 584 O O . GLY A 1 79 ? 30.297 5.197 -0.310 1.00 47.53 79 GLY A O 1
ATOM 585 N N . GLY A 1 80 ? 31.237 4.977 -2.322 1.00 43.53 80 GLY A N 1
ATOM 586 C CA . GLY A 1 80 ? 30.827 6.284 -2.823 1.00 43.53 80 GLY A CA 1
ATOM 587 C C . GLY A 1 80 ? 29.355 6.326 -3.225 1.00 43.53 80 GLY A C 1
ATOM 588 O O . GLY A 1 80 ? 28.894 5.550 -4.061 1.00 43.53 80 GLY A O 1
ATOM 589 N N . CYS A 1 81 ? 28.608 7.289 -2.682 1.00 51.66 81 CYS A N 1
ATOM 590 C CA . CYS A 1 81 ? 27.264 7.649 -3.136 1.00 51.66 81 CYS A CA 1
ATOM 591 C C . CYS A 1 81 ? 27.361 8.349 -4.508 1.00 51.66 81 CYS A C 1
ATOM 593 O O . CYS A 1 81 ? 27.282 9.573 -4.607 1.00 51.66 81 CYS A O 1
ATOM 595 N N . ILE A 1 82 ? 27.636 7.583 -5.565 1.00 52.00 82 ILE A N 1
ATOM 596 C CA . ILE A 1 82 ? 27.857 8.116 -6.913 1.00 52.00 82 ILE A CA 1
ATOM 597 C C . ILE A 1 82 ? 26.493 8.275 -7.613 1.00 52.00 82 ILE A C 1
ATOM 599 O O . ILE A 1 82 ? 25.710 7.319 -7.657 1.00 52.00 82 ILE A O 1
ATOM 603 N N . PRO A 1 83 ? 26.165 9.463 -8.156 1.00 53.78 83 PRO A N 1
ATOM 604 C CA . PRO A 1 83 ? 24.850 9.739 -8.727 1.00 53.78 83 PRO A CA 1
ATOM 605 C C . PRO A 1 83 ? 24.586 8.892 -9.981 1.00 53.78 83 PRO A C 1
ATOM 607 O O . PRO A 1 83 ? 25.352 8.916 -10.944 1.00 53.78 83 PRO A O 1
ATOM 610 N N . ARG A 1 84 ? 23.472 8.147 -9.977 1.00 62.19 84 ARG A N 1
ATOM 611 C CA . ARG A 1 84 ? 22.991 7.381 -11.138 1.00 62.19 84 ARG A CA 1
ATOM 612 C C . ARG A 1 84 ? 22.542 8.339 -12.238 1.00 62.19 84 ARG A C 1
ATOM 614 O O . ARG A 1 84 ? 21.706 9.207 -11.993 1.00 62.19 84 ARG A O 1
ATOM 621 N N . VAL A 1 85 ? 23.074 8.165 -13.446 1.00 69.62 85 VAL A N 1
ATOM 622 C CA . VAL A 1 85 ? 22.679 8.974 -14.603 1.00 69.62 85 VAL A CA 1
ATOM 623 C C . VAL A 1 85 ? 21.320 8.479 -15.092 1.00 69.62 85 VAL A C 1
ATOM 625 O O . VAL A 1 85 ? 21.129 7.295 -15.375 1.00 69.62 85 VAL A O 1
ATOM 628 N N . GLN A 1 86 ? 20.354 9.392 -15.137 1.00 68.62 86 GLN A N 1
ATOM 629 C CA . GLN A 1 86 ? 19.023 9.123 -15.653 1.00 68.62 86 GLN A CA 1
ATOM 630 C C . GLN A 1 86 ? 19.056 9.149 -17.184 1.00 68.62 86 GLN A C 1
ATOM 632 O O . GLN A 1 86 ? 19.227 10.212 -17.773 1.00 68.62 86 GLN A O 1
ATOM 637 N N . ILE A 1 87 ? 18.878 7.986 -17.819 1.00 75.25 87 ILE A N 1
ATOM 638 C CA . ILE A 1 87 ? 18.851 7.851 -19.289 1.00 75.25 87 ILE A CA 1
ATOM 639 C C . ILE A 1 87 ? 17.519 8.355 -19.829 1.00 75.25 87 ILE A C 1
ATOM 641 O O . ILE A 1 87 ? 17.458 9.065 -20.829 1.00 75.25 87 ILE A O 1
ATOM 645 N N . GLN A 1 88 ? 16.438 7.966 -19.146 1.00 78.25 88 GLN A N 1
ATOM 646 C CA . GLN A 1 88 ? 15.077 8.300 -19.533 1.00 78.25 88 GLN A CA 1
ATOM 647 C C . GLN A 1 88 ? 14.430 9.174 -18.454 1.00 78.25 88 GLN A C 1
ATOM 649 O O . GLN A 1 88 ? 14.419 8.777 -17.279 1.00 78.25 88 GLN A O 1
ATOM 654 N N . PRO A 1 89 ? 13.852 10.338 -18.816 1.00 81.25 89 PRO A N 1
ATOM 655 C CA . PRO A 1 89 ? 13.071 11.139 -17.881 1.00 81.25 89 PRO A CA 1
ATOM 656 C C . PRO A 1 89 ? 11.928 10.306 -17.279 1.00 81.25 89 PRO A C 1
ATOM 658 O O . PRO A 1 89 ? 11.496 9.307 -17.859 1.00 81.25 89 PRO A O 1
ATOM 661 N N . MET A 1 90 ? 11.432 10.706 -16.103 1.00 84.56 90 MET A N 1
ATOM 662 C CA . MET A 1 90 ? 10.302 10.019 -15.471 1.00 84.56 90 MET A CA 1
ATOM 663 C C . MET A 1 90 ? 9.119 9.991 -16.439 1.00 84.56 90 MET A C 1
ATOM 665 O O . MET A 1 90 ? 8.586 11.037 -16.804 1.00 84.56 90 MET A O 1
ATOM 669 N N . THR A 1 91 ? 8.726 8.790 -16.853 1.00 89.62 91 THR A N 1
ATOM 670 C CA . THR A 1 91 ? 7.652 8.567 -17.818 1.00 89.62 91 THR A CA 1
ATOM 671 C C . THR A 1 91 ? 6.388 8.181 -17.052 1.00 89.62 91 THR A C 1
ATOM 673 O O . THR A 1 91 ? 6.378 7.131 -16.399 1.00 89.62 91 THR A O 1
ATOM 676 N N . PRO A 1 92 ? 5.333 9.019 -17.064 1.00 91.25 92 PRO A N 1
ATOM 677 C CA . PRO A 1 92 ? 4.075 8.706 -16.397 1.00 91.25 92 PRO A CA 1
ATOM 678 C C . PRO A 1 92 ? 3.435 7.454 -17.000 1.00 91.25 92 PRO A C 1
ATOM 680 O O . PRO A 1 92 ? 3.345 7.323 -18.217 1.00 91.25 92 PRO A O 1
ATOM 683 N N . LEU A 1 93 ? 2.967 6.555 -16.140 1.00 90.44 93 LEU A N 1
ATOM 684 C CA . LEU A 1 93 ? 2.257 5.336 -16.525 1.00 90.44 93 LEU A CA 1
ATOM 685 C C . LEU A 1 93 ? 0.758 5.469 -16.288 1.00 90.44 93 LEU A C 1
ATOM 687 O O . LEU A 1 93 ? -0.040 5.186 -17.176 1.00 90.44 93 LEU A O 1
ATOM 691 N N . ALA A 1 94 ? 0.367 5.868 -15.076 1.00 91.62 94 ALA A N 1
ATOM 692 C CA . ALA A 1 94 ? -1.034 5.874 -14.677 1.00 91.62 94 ALA A CA 1
ATOM 693 C C . ALA A 1 94 ? -1.305 6.784 -13.476 1.00 91.62 94 ALA A C 1
ATOM 695 O O . ALA A 1 94 ? -0.451 6.984 -12.612 1.00 91.62 94 ALA A O 1
ATOM 696 N N . ALA A 1 95 ? -2.550 7.248 -13.382 1.00 91.25 95 ALA A N 1
ATOM 697 C CA . ALA A 1 95 ? -3.120 7.831 -12.175 1.00 91.25 95 ALA A CA 1
ATOM 698 C C . ALA A 1 95 ? -4.017 6.784 -11.496 1.00 91.25 95 ALA A C 1
ATOM 700 O O . ALA A 1 95 ? -5.131 6.520 -11.949 1.00 91.25 95 ALA A O 1
ATOM 701 N N . VAL A 1 96 ? -3.532 6.169 -10.420 1.00 89.69 96 VAL A N 1
ATOM 702 C CA . VAL A 1 96 ? -4.233 5.088 -9.718 1.00 89.69 96 VAL A CA 1
ATOM 703 C C . VAL A 1 96 ? -5.084 5.665 -8.585 1.00 89.69 96 VAL A C 1
ATOM 705 O O . VAL A 1 96 ? -4.544 6.326 -7.693 1.00 89.69 96 VAL A O 1
ATOM 708 N N . PRO A 1 97 ? -6.407 5.429 -8.569 1.00 88.19 97 PRO A N 1
ATOM 709 C CA . PRO A 1 97 ? -7.248 5.886 -7.478 1.00 88.19 97 PRO A CA 1
ATOM 710 C C . PRO A 1 97 ? -7.065 5.036 -6.221 1.00 88.19 97 PRO A C 1
ATOM 712 O O . PRO A 1 97 ? -7.244 3.819 -6.242 1.00 88.19 97 PRO A O 1
ATOM 715 N N . LEU A 1 98 ? -6.792 5.698 -5.098 1.00 85.94 98 LEU A N 1
ATOM 716 C CA . LEU A 1 98 ? -6.835 5.088 -3.774 1.00 85.94 98 LEU A CA 1
ATOM 717 C C . LEU A 1 98 ? -8.290 5.011 -3.320 1.00 85.94 98 LEU A C 1
ATOM 719 O O . LEU A 1 98 ? -8.846 5.965 -2.773 1.00 85.94 98 LEU A O 1
ATOM 723 N N . ALA A 1 99 ? -8.913 3.873 -3.596 1.00 78.44 99 ALA A N 1
ATOM 724 C CA . ALA A 1 99 ? -10.253 3.555 -3.132 1.00 78.44 99 ALA A CA 1
ATOM 725 C C . ALA A 1 99 ? -10.187 2.645 -1.894 1.00 78.44 99 ALA A C 1
ATOM 727 O O . ALA A 1 99 ? -9.226 1.880 -1.754 1.00 78.44 99 ALA A O 1
ATOM 728 N N . PRO A 1 100 ? -11.196 2.696 -1.004 1.00 72.62 100 PRO A N 1
ATOM 729 C CA . PRO A 1 100 ? -11.396 1.632 -0.027 1.00 72.62 100 PRO A CA 1
ATOM 730 C C . PRO A 1 100 ? -11.611 0.291 -0.743 1.00 72.62 100 PRO A C 1
ATOM 732 O O . PRO A 1 100 ? -11.927 0.254 -1.939 1.00 72.62 100 PRO A O 1
ATOM 735 N N . ALA A 1 101 ? -11.446 -0.816 -0.015 1.00 67.44 101 ALA A N 1
ATOM 736 C CA . ALA A 1 101 ? -11.725 -2.132 -0.573 1.00 67.44 101 ALA A CA 1
ATOM 737 C C . ALA A 1 101 ? -13.150 -2.176 -1.149 1.00 67.44 101 ALA A C 1
ATOM 739 O O . ALA A 1 101 ? -14.109 -1.724 -0.524 1.00 67.44 101 ALA A O 1
ATOM 740 N N . ARG A 1 102 ? -13.273 -2.699 -2.375 1.00 64.19 102 ARG A N 1
ATOM 741 C CA . ARG A 1 102 ? -14.567 -2.865 -3.057 1.00 64.19 102 ARG A CA 1
ATOM 742 C C . ARG A 1 102 ? -15.382 -4.018 -2.472 1.00 64.19 102 ARG A C 1
ATOM 744 O O . ARG A 1 102 ? -16.595 -4.052 -2.635 1.00 64.19 102 ARG A O 1
ATOM 751 N N . SER A 1 103 ? -14.706 -4.971 -1.839 1.00 67.44 103 SER A N 1
ATOM 752 C CA . SER A 1 103 ? -15.319 -6.083 -1.126 1.00 67.44 103 SER A CA 1
ATOM 753 C C . SER A 1 103 ? -15.636 -5.686 0.309 1.00 67.44 103 SER A C 1
ATOM 755 O O . SER A 1 103 ? -14.930 -4.880 0.916 1.00 67.44 103 SER A O 1
ATOM 757 N N . ALA A 1 104 ? -16.700 -6.275 0.857 1.00 69.31 104 ALA A N 1
ATOM 758 C CA . ALA A 1 104 ? -17.003 -6.138 2.272 1.00 69.31 104 ALA A CA 1
ATOM 759 C C . ALA A 1 104 ? -15.807 -6.625 3.104 1.00 69.31 104 ALA A C 1
ATOM 761 O O . ALA A 1 104 ? -15.144 -7.605 2.757 1.00 69.31 104 ALA A O 1
ATOM 762 N N . TYR A 1 105 ? -15.520 -5.936 4.201 1.00 75.62 105 TYR A N 1
ATOM 763 C CA . TYR A 1 105 ? -14.635 -6.475 5.221 1.00 75.62 105 TYR A CA 1
ATOM 764 C C . TYR A 1 105 ? -15.438 -7.417 6.113 1.00 75.62 105 TYR A C 1
ATOM 766 O O . TYR A 1 105 ? -16.585 -7.128 6.456 1.00 75.62 105 TYR A O 1
ATOM 774 N N . ARG A 1 106 ? -14.826 -8.529 6.511 1.00 81.69 106 ARG A N 1
ATOM 775 C CA . ARG A 1 106 ? -15.316 -9.355 7.606 1.00 81.69 106 ARG A CA 1
ATOM 776 C C . ARG A 1 106 ? -14.743 -8.813 8.909 1.00 81.69 106 ARG A C 1
A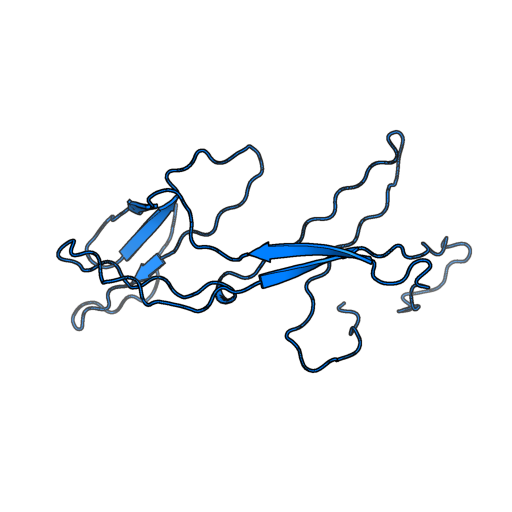TOM 778 O O . ARG A 1 106 ? -13.527 -8.687 9.044 1.00 81.69 106 ARG A O 1
ATOM 785 N N . GLU A 1 107 ? -15.617 -8.521 9.860 1.00 84.44 107 GLU A N 1
ATOM 786 C CA . GLU A 1 107 ? -15.206 -8.189 11.220 1.00 84.44 107 GLU A CA 1
ATOM 787 C C . GLU A 1 107 ? -14.766 -9.462 11.948 1.00 84.44 107 GLU A C 1
ATOM 789 O O . GLU A 1 107 ? -15.495 -10.456 12.013 1.00 84.44 107 GLU A O 1
ATOM 794 N N . LEU A 1 108 ? -13.544 -9.433 12.466 1.00 83.94 108 LEU A N 1
ATOM 795 C CA . LEU A 1 108 ? -12.990 -10.420 13.375 1.00 83.94 108 LEU A CA 1
ATOM 796 C C . LEU A 1 108 ? -12.889 -9.778 14.752 1.00 83.94 108 LEU A C 1
ATOM 798 O O . LEU A 1 108 ? -12.231 -8.751 14.938 1.00 83.94 108 LEU A O 1
ATOM 802 N N . ARG A 1 109 ? -13.557 -10.398 15.716 1.00 80.56 109 ARG A N 1
ATOM 803 C CA . ARG A 1 109 ? -13.653 -9.911 17.084 1.00 80.56 109 ARG A CA 1
ATOM 804 C C . ARG A 1 109 ? -13.431 -11.084 18.028 1.00 80.56 109 ARG A C 1
ATOM 806 O O . ARG A 1 109 ? -14.125 -12.091 17.916 1.00 80.56 109 ARG A O 1
ATOM 813 N N . SER A 1 110 ? -12.441 -10.961 18.909 1.00 74.25 110 SER A N 1
ATOM 814 C CA . SER A 1 110 ? -12.199 -11.944 19.975 1.00 74.25 110 SER A CA 1
ATOM 815 C C . SER A 1 110 ? -12.844 -11.519 21.295 1.00 74.25 110 SER A C 1
ATOM 817 O O . SER A 1 110 ? -13.201 -12.376 22.096 1.00 74.25 110 SER A O 1
ATOM 819 N N . ASP A 1 111 ? -12.978 -10.214 21.526 1.00 76.06 111 ASP A N 1
ATOM 820 C CA . ASP A 1 111 ? -13.513 -9.604 22.742 1.00 76.06 111 ASP A CA 1
ATOM 821 C C . ASP A 1 111 ? -14.169 -8.247 22.420 1.00 76.06 111 ASP A C 1
ATOM 823 O O . ASP A 1 111 ? -14.355 -7.890 21.260 1.00 76.06 111 ASP A O 1
ATOM 827 N N . ASP A 1 112 ? -14.555 -7.469 23.427 1.00 79.00 112 ASP A N 1
ATOM 828 C CA . ASP A 1 112 ? -15.153 -6.143 23.218 1.00 79.00 112 ASP A CA 1
ATOM 829 C C . ASP A 1 112 ? -14.116 -5.013 23.094 1.00 79.00 112 ASP A C 1
ATOM 831 O O . ASP A 1 112 ? -14.491 -3.843 22.998 1.00 79.00 112 ASP A O 1
ATOM 835 N N . LEU A 1 113 ? -12.825 -5.342 23.148 1.00 81.12 113 LEU A N 1
ATOM 836 C CA . LEU A 1 113 ? -11.721 -4.386 23.219 1.00 81.12 113 LEU A CA 1
ATOM 837 C C . LEU A 1 113 ? -11.035 -4.217 21.865 1.00 81.12 113 LEU A C 1
ATOM 839 O O . LEU A 1 113 ? -10.555 -3.126 21.559 1.00 81.12 113 LEU A O 1
ATOM 843 N N . LEU A 1 114 ? -11.019 -5.256 21.029 1.00 84.69 114 LEU A N 1
ATOM 844 C CA . LEU A 1 114 ? -10.363 -5.235 19.726 1.00 84.69 114 LEU A CA 1
ATOM 845 C C . LEU A 1 114 ? -11.297 -5.705 18.610 1.00 84.69 114 LEU A C 1
ATOM 847 O O . LEU A 1 114 ? -11.945 -6.748 18.685 1.00 84.69 114 LEU A O 1
ATOM 851 N N . THR A 1 115 ? -11.338 -4.939 17.522 1.00 87.81 115 THR A N 1
ATOM 852 C CA . THR A 1 115 ? -12.019 -5.332 16.284 1.00 87.81 115 THR A CA 1
ATOM 853 C C . THR A 1 115 ? -11.067 -5.190 15.109 1.00 87.81 115 THR A C 1
ATOM 855 O O . THR A 1 115 ? -10.507 -4.122 14.867 1.00 87.81 115 THR A O 1
ATOM 858 N N . MET A 1 116 ? -10.877 -6.280 14.374 1.00 86.88 116 MET A N 1
ATOM 859 C CA . MET A 1 116 ? -10.041 -6.338 13.181 1.00 86.88 116 MET A CA 1
ATOM 860 C C . MET A 1 116 ? -10.922 -6.512 11.941 1.00 86.88 116 MET A C 1
ATOM 862 O O . MET A 1 116 ? -11.865 -7.296 11.949 1.00 86.88 116 MET A O 1
ATOM 866 N N . MET A 1 117 ? -10.611 -5.803 10.858 1.00 84.75 117 MET A N 1
ATOM 867 C CA . MET A 1 117 ? -11.342 -5.897 9.592 1.00 84.75 117 MET A CA 1
ATOM 868 C C . MET A 1 117 ? -10.504 -6.627 8.544 1.00 84.75 117 MET A C 1
ATOM 870 O O . MET A 1 117 ? -9.525 -6.079 8.042 1.00 84.75 117 MET A O 1
ATOM 874 N N . VAL A 1 118 ? -10.906 -7.840 8.163 1.00 84.38 118 VAL A N 1
ATOM 875 C CA . VAL A 1 118 ? -10.192 -8.641 7.156 1.00 84.38 118 VAL A CA 1
ATOM 876 C C . VAL A 1 118 ? -10.929 -8.578 5.819 1.00 84.38 118 VAL A C 1
ATOM 878 O O . VAL A 1 118 ? -12.145 -8.772 5.786 1.00 84.38 118 VAL A O 1
ATOM 881 N N . PRO A 1 119 ? -10.244 -8.281 4.701 1.00 77.81 119 PRO A N 1
ATOM 882 C CA . PRO A 1 119 ? -10.892 -8.219 3.396 1.00 77.81 119 PRO A CA 1
ATOM 883 C C . PRO A 1 119 ? -11.502 -9.575 3.016 1.00 77.81 119 PRO A C 1
ATOM 885 O O . PRO A 1 119 ? -10.857 -10.611 3.139 1.00 77.81 119 PRO A O 1
ATOM 888 N N . HIS A 1 120 ? -12.741 -9.565 2.518 1.00 75.88 120 HIS A N 1
ATOM 889 C CA . HIS A 1 120 ? -13.442 -10.781 2.083 1.00 75.88 120 HIS A CA 1
ATOM 890 C C . HIS A 1 120 ? -13.084 -11.210 0.645 1.00 75.88 120 HIS A C 1
ATOM 892 O O . HIS A 1 120 ? -13.435 -12.304 0.210 1.00 75.88 120 HIS A O 1
ATOM 898 N N . ALA A 1 121 ? -12.431 -10.345 -0.140 1.00 73.56 121 ALA A N 1
ATOM 899 C CA . ALA A 1 121 ? -12.030 -10.702 -1.503 1.00 73.56 121 ALA A CA 1
ATOM 900 C C . ALA A 1 121 ? -10.935 -11.785 -1.495 1.00 73.56 121 ALA A C 1
ATOM 902 O O . ALA A 1 121 ? -10.069 -11.745 -0.619 1.00 73.56 121 ALA A O 1
ATOM 903 N N . PRO A 1 122 ? -10.929 -12.705 -2.480 1.00 65.69 122 PRO A N 1
ATOM 904 C CA . PRO A 1 122 ? -9.838 -13.655 -2.636 1.00 65.69 122 PRO A CA 1
ATOM 905 C C . PRO A 1 122 ? -8.526 -12.890 -2.806 1.00 65.69 122 PRO A C 1
ATOM 907 O O . PRO A 1 122 ? -8.382 -12.053 -3.700 1.00 65.69 122 PRO A O 1
ATOM 910 N N . LEU A 1 123 ? -7.582 -13.163 -1.912 1.00 68.00 123 LEU A N 1
ATOM 911 C CA . LEU A 1 123 ? -6.229 -12.644 -2.012 1.00 68.00 123 LEU A CA 1
ATOM 912 C C . LEU A 1 123 ? -5.489 -13.503 -3.037 1.00 68.00 123 LEU A C 1
ATOM 914 O O . LEU A 1 123 ? -5.385 -14.718 -2.876 1.00 68.00 123 LEU A O 1
ATOM 918 N N . TYR A 1 124 ? -5.007 -12.882 -4.111 1.00 70.25 124 TYR A N 1
ATOM 919 C CA . TYR A 1 124 ? -4.130 -13.562 -5.059 1.00 70.25 124 TYR A CA 1
ATOM 920 C C . TYR A 1 124 ? -2.814 -13.951 -4.377 1.00 70.25 124 TYR A C 1
ATOM 922 O O . TYR A 1 124 ? -2.399 -13.338 -3.389 1.00 70.25 124 TYR A O 1
ATOM 930 N N . HIS A 1 125 ? -2.147 -14.972 -4.915 1.00 54.62 125 HIS A N 1
ATOM 931 C CA . HIS A 1 125 ? -0.858 -15.421 -4.400 1.00 54.62 125 HIS A CA 1
ATOM 932 C C . HIS A 1 125 ? 0.146 -14.252 -4.377 1.00 54.62 125 HIS A C 1
ATOM 934 O O . HIS A 1 125 ? 0.193 -13.460 -5.318 1.00 54.62 125 HIS A O 1
ATOM 940 N N . CYS A 1 126 ? 0.902 -14.118 -3.284 1.00 65.50 126 CYS A N 1
ATOM 941 C CA . CYS A 1 126 ? 1.844 -13.016 -3.021 1.00 65.50 126 CYS A CA 1
ATOM 942 C C . CYS A 1 126 ? 1.234 -11.604 -2.888 1.00 65.50 126 CYS A C 1
ATOM 944 O O . CYS A 1 126 ? 1.978 -10.627 -2.788 1.00 65.50 126 CYS A O 1
ATOM 946 N N . HIS A 1 127 ? -0.094 -11.456 -2.835 1.00 68.25 127 HIS A N 1
ATOM 947 C CA . HIS A 1 127 ? -0.709 -10.151 -2.605 1.00 68.25 127 HIS A CA 1
ATOM 948 C C . HIS A 1 127 ? -0.713 -9.807 -1.108 1.00 68.25 127 HIS A C 1
ATOM 950 O O . HIS A 1 127 ? -1.358 -10.473 -0.298 1.00 68.25 127 HIS A O 1
ATOM 956 N N . GLY A 1 128 ? -0.018 -8.734 -0.730 1.00 72.81 128 GLY A N 1
ATOM 957 C CA . GLY A 1 128 ? -0.123 -8.163 0.613 1.00 72.81 128 GLY A CA 1
ATOM 958 C C . GLY A 1 128 ? -1.472 -7.471 0.818 1.00 72.81 128 GLY A C 1
ATOM 959 O O . GLY A 1 128 ? -2.060 -6.936 -0.122 1.00 72.81 128 GLY A O 1
ATOM 960 N N . PHE A 1 129 ? -1.980 -7.444 2.047 1.00 78.62 129 PHE A N 1
ATOM 961 C CA . PHE A 1 129 ? -3.167 -6.660 2.388 1.00 78.62 129 PHE A CA 1
ATOM 962 C C . PHE A 1 129 ? -2.963 -5.898 3.693 1.00 78.62 129 PHE A C 1
ATOM 964 O O . PHE A 1 129 ? -2.170 -6.286 4.547 1.00 78.62 129 PHE A O 1
ATOM 971 N N . ILE A 1 130 ? -3.692 -4.794 3.832 1.00 79.75 130 ILE A N 1
ATOM 972 C CA . ILE A 1 130 ? -3.711 -3.982 5.046 1.00 79.75 130 ILE A CA 1
ATOM 973 C C . ILE A 1 130 ? -5.019 -4.287 5.770 1.00 79.75 130 ILE A C 1
ATOM 975 O O . ILE A 1 130 ? -6.097 -4.111 5.199 1.00 79.75 130 ILE A O 1
ATOM 979 N N . SER A 1 131 ? -4.912 -4.742 7.017 1.00 83.62 131 SER A N 1
ATOM 980 C CA . SER A 1 131 ? -6.049 -5.031 7.891 1.00 83.62 131 SER A CA 1
ATOM 981 C C . SER A 1 131 ? -6.234 -3.884 8.889 1.00 83.62 131 SER A C 1
ATOM 983 O O . SER A 1 131 ? -5.378 -3.707 9.756 1.00 83.62 131 SER A O 1
ATOM 985 N N . PRO A 1 132 ? -7.319 -3.097 8.803 1.00 84.75 132 PRO A N 1
ATOM 986 C CA . PRO A 1 132 ? -7.666 -2.125 9.833 1.00 84.75 132 PRO A CA 1
ATOM 987 C C . PRO A 1 132 ? -7.877 -2.807 11.189 1.00 84.75 132 PRO A C 1
ATOM 989 O O . PRO A 1 132 ? -8.510 -3.863 11.264 1.00 84.75 132 PRO A O 1
ATOM 992 N N . VAL A 1 133 ? -7.363 -2.188 12.251 1.00 85.69 133 VAL A N 1
ATOM 993 C CA . VAL A 1 133 ? -7.521 -2.644 13.637 1.00 85.69 133 VAL A CA 1
ATOM 994 C C . VAL A 1 133 ? -8.024 -1.475 14.473 1.00 85.69 133 VAL A C 1
ATOM 996 O O . VAL A 1 133 ? -7.445 -0.389 14.437 1.00 85.69 133 VAL A O 1
ATOM 999 N N . PHE A 1 134 ? -9.099 -1.706 15.217 1.00 85.12 134 PHE A N 1
ATOM 1000 C CA . PHE A 1 134 ? -9.742 -0.734 16.091 1.00 85.12 134 PHE A CA 1
ATOM 1001 C C . PHE A 1 134 ? -9.649 -1.211 17.534 1.00 85.12 134 PHE A C 1
ATOM 1003 O O . PHE A 1 134 ? -10.018 -2.346 17.843 1.00 85.12 134 PHE A O 1
ATOM 1010 N N . LEU A 1 135 ? -9.158 -0.327 18.400 1.00 84.50 135 LEU A N 1
ATOM 1011 C CA . LEU A 1 135 ? -9.094 -0.536 19.840 1.00 84.50 135 LEU A CA 1
ATOM 1012 C C . LEU A 1 135 ? -10.198 0.281 20.506 1.00 84.50 135 LEU A C 1
ATOM 1014 O O . LEU A 1 135 ? -10.270 1.498 20.331 1.00 84.50 135 LEU A O 1
ATOM 1018 N N . HIS A 1 136 ? -11.034 -0.392 21.284 1.00 82.94 136 HIS A N 1
ATOM 1019 C CA . HIS A 1 136 ? -12.073 0.213 22.100 1.00 82.94 136 HIS A CA 1
ATOM 1020 C C . HIS A 1 136 ? -11.526 0.370 23.512 1.00 82.94 136 HIS A C 1
ATOM 1022 O O . HIS A 1 136 ? -11.416 -0.594 24.270 1.00 82.94 136 HIS A O 1
ATOM 1028 N N . THR A 1 137 ? -11.138 1.591 23.865 1.00 78.88 137 THR A N 1
ATOM 1029 C CA . THR A 1 137 ? -10.666 1.881 25.216 1.00 78.88 137 THR A CA 1
ATOM 1030 C C . THR A 1 137 ? -11.842 1.855 26.184 1.00 78.88 137 THR A C 1
ATOM 1032 O O . THR A 1 137 ? -12.872 2.490 25.947 1.00 78.88 137 THR A O 1
ATOM 1035 N N . ARG A 1 138 ? -11.689 1.130 27.295 1.00 80.00 138 ARG A N 1
ATOM 1036 C CA . ARG A 1 138 ? -12.623 1.201 28.416 1.00 80.00 138 ARG A CA 1
ATOM 1037 C C . ARG A 1 138 ? -11.933 1.811 29.639 1.00 80.00 138 ARG A C 1
ATOM 1039 O O . ARG A 1 138 ? -10.760 1.509 29.863 1.00 80.00 138 ARG A O 1
ATOM 1046 N N . PRO A 1 139 ? -12.616 2.667 30.423 1.00 77.44 139 PRO A N 1
ATOM 1047 C CA . PRO A 1 139 ? -12.010 3.323 31.585 1.00 77.44 139 PRO A CA 1
ATOM 1048 C C . PRO A 1 139 ? -11.496 2.335 32.641 1.00 77.44 139 PRO A C 1
ATOM 1050 O O . PRO A 1 139 ? -10.522 2.615 33.331 1.00 77.44 139 PRO A O 1
ATOM 1053 N N . ASP A 1 140 ? -12.156 1.185 32.754 1.00 81.75 140 ASP A N 1
ATOM 1054 C CA . ASP A 1 140 ? -11.881 0.095 33.690 1.00 81.75 140 ASP A CA 1
ATOM 1055 C C . ASP A 1 140 ? -10.822 -0.898 33.187 1.00 81.75 140 ASP A C 1
ATOM 1057 O O . ASP A 1 140 ? -10.311 -1.690 33.978 1.00 81.75 140 ASP A O 1
ATOM 1061 N N . TYR A 1 141 ? -10.459 -0.853 31.899 1.00 76.81 141 TYR A N 1
ATOM 1062 C CA . TYR A 1 141 ? -9.521 -1.804 31.303 1.00 76.81 141 TYR A CA 1
ATOM 1063 C C . TYR A 1 141 ? -8.580 -1.129 30.287 1.00 76.81 141 TYR A C 1
ATOM 1065 O O . TYR A 1 141 ? -8.833 -1.148 29.076 1.00 76.81 141 TYR A O 1
ATOM 1073 N N . PRO A 1 142 ? -7.480 -0.503 30.751 1.00 78.00 142 PRO A N 1
ATOM 1074 C CA . PRO A 1 142 ? -6.504 0.108 29.859 1.00 78.00 142 PRO A CA 1
ATOM 1075 C C . PRO A 1 142 ? -5.725 -0.967 29.088 1.00 78.00 142 PRO A C 1
ATOM 1077 O O . PRO A 1 142 ? -5.085 -1.842 29.669 1.00 78.00 142 PRO A O 1
ATOM 1080 N N . ILE A 1 143 ? -5.755 -0.886 27.757 1.00 76.69 143 ILE A N 1
ATOM 1081 C CA . ILE A 1 143 ? -5.038 -1.809 26.869 1.00 76.69 143 ILE A CA 1
ATOM 1082 C C . ILE A 1 143 ? -3.576 -1.360 26.766 1.00 76.69 143 ILE A C 1
ATOM 1084 O O . ILE A 1 143 ? -3.299 -0.276 26.255 1.00 76.69 143 ILE A O 1
ATOM 1088 N N . SER A 1 144 ? -2.639 -2.191 27.227 1.00 78.19 144 SER A N 1
ATOM 1089 C CA . SER A 1 144 ? -1.193 -1.931 27.130 1.00 78.19 144 SER A CA 1
ATOM 1090 C C . SER A 1 144 ? -0.517 -2.671 25.971 1.00 78.19 144 SER A C 1
ATOM 1092 O O . SER A 1 144 ? 0.431 -2.151 25.385 1.00 78.19 144 SER A O 1
ATOM 1094 N N . VAL A 1 145 ? -1.001 -3.866 25.612 1.00 81.25 145 VAL A N 1
ATOM 1095 C CA . VAL A 1 145 ? -0.472 -4.666 24.498 1.00 81.25 145 VAL A CA 1
ATOM 1096 C C . VAL A 1 145 ? -1.543 -5.609 23.945 1.00 81.25 145 VAL A C 1
ATOM 1098 O O . VAL A 1 145 ? -2.421 -6.053 24.682 1.00 81.25 145 VAL A O 1
ATOM 1101 N N . PHE A 1 146 ? -1.445 -5.960 22.663 1.00 75.12 146 PHE A N 1
ATOM 1102 C CA . PHE A 1 146 ? -2.193 -7.066 22.060 1.00 75.12 146 PHE A CA 1
ATOM 1103 C C . PHE A 1 146 ? -1.276 -7.848 21.110 1.00 75.12 146 PHE A C 1
ATOM 1105 O O . PHE A 1 146 ? -0.331 -7.289 20.555 1.00 75.12 146 PHE A O 1
ATOM 1112 N N . ILE A 1 147 ? -1.529 -9.149 20.946 1.00 80.25 147 ILE A N 1
ATOM 1113 C CA . ILE A 1 147 ? -0.713 -10.048 20.117 1.00 80.25 147 ILE A CA 1
ATOM 1114 C C . ILE A 1 147 ? -1.630 -10.729 19.103 1.00 80.25 147 ILE A C 1
ATOM 1116 O O . ILE A 1 147 ? -2.611 -11.360 19.489 1.00 80.25 147 ILE A O 1
ATOM 1120 N N . ILE A 1 148 ? -1.291 -10.618 17.819 1.00 76.94 148 ILE A N 1
ATOM 1121 C CA . ILE A 1 148 ? -1.935 -11.362 16.732 1.00 76.94 148 ILE A CA 1
ATOM 1122 C C . ILE A 1 148 ? -1.114 -12.638 16.520 1.00 76.94 148 ILE A C 1
ATOM 1124 O O . ILE A 1 148 ? 0.106 -12.554 16.369 1.00 76.94 148 ILE A O 1
ATOM 1128 N N . ARG A 1 149 ? -1.767 -13.801 16.570 1.00 76.06 149 ARG A N 1
ATOM 1129 C CA . ARG A 1 149 ? -1.157 -15.119 16.357 1.00 76.06 149 ARG A CA 1
ATOM 1130 C C . ARG A 1 149 ? -1.722 -15.776 15.112 1.00 76.06 149 ARG A C 1
ATOM 1132 O O . ARG A 1 149 ? -2.941 -15.612 14.890 1.00 76.06 149 ARG A O 1
#

=== Feature glossary ===
Key to the feature types in this record:

pLDDT. pLDDT is the predicted lDDT-Cα score: AlphaFold's confidence that the local environment of each residue (all inter-atomic distances within 15 Å) is correctly placed. It is a per-residue number between 0 and 100, with higher meaning more reliable.

Radius of gyration, Cα contacts, bounding box. The geometric summary reports three shape descriptors. Rg (radius of gyration) measures how spread out the Cα atoms are about their centre of mass; compact globular proteins have small Rg, elongated or unfolded ones large. Cα contacts (<8 Å, |i−j|>4) count long-range residue pairs in spatial proximity — high for tightly packed folds, near zero for rods or random coil. The bounding-box extents give the protein's footprint along x, y, z in Å.

Backbone torsions (φ/ψ). Backbone dihedral angles. Every residue except chain termini has a φ (preceding-C → N → Cα → C) and a ψ (N → Cα → C → next-N). They are reported in degrees following the IUPAC sign convention. Secondary structure is essentially a statement about which (φ, ψ) basin each residue occupies.

Contact-map, Ramachandran, and PAE plots. Plot images: a contact map (which residues are close in 3D, as an N×N binary image), a Ramachandran scatter (backbone torsion angles, revealing secondary-structure composition at a glance), and — for AlphaFold structures — a PAE heatmap (pairwise prediction confidence).

Predicted aligned error. Predicted Aligned Error (PAE) is an AlphaFold confidence matrix: entry (i, j) is the expected error in the position of residue j, in ångströms, when the prediction is superimposed on the true structure at residue i. Low PAE within a block of residues means that block is internally rigid and well-predicted; high PAE between two blocks means their relative placement is uncertain even if each block individually is confident.

Secondary structure (3-state, P-SEA). Three-state secondary structure (P-SEA) collapses the eight DSSP classes into helix (a), strand (b), and coil (c). P-SEA assigns these from Cα geometry alone — distances and angles — without requiring backbone oxygens, so it works on any Cα trace.

Solvent-accessible surface area. Solvent-accessible surface area (SASA) is the area in Å² traced out by the centre of a 1.4 Å probe sphere (a water molecule) rolled over the protein's van der Waals surface (Shrake–Rupley / Lee–Richards construction). Buried residues have near-zero SASA; fully exposed residues can exceed 200 Å². The total SASA scales roughly with the number of surface residues.

Foldseek 3Di. The Foldseek 3Di string encodes local tertiary geometry as a 20-letter alphabet — one character per residue — derived from the relative positions of nearby Cα atoms. Unlike the amino-acid sequence, 3Di is a direct function of the 3D structure, so two proteins with the same fold have similar 3Di strings even at low sequence identity.

B-factor. For experimental (PDB) structures, the B-factor (temperature factor) quantifies the positional spread of each atom in the crystal — a combination of thermal vibration and static disorder — in units of Å². High B-factors mark flexible loops or poorly resolved regions; low B-factors mark the rigid, well-ordered core.

mmCIF coordinates. The mmCIF block holds the 3D Cartesian coordinates of each backbone atom (N, Cα, C, O) in ångströms. mmCIF is the PDB's canonical archive format — a tagged-loop text representation of the atomic model.

InterPro / GO / CATH / organism. Functional annotations link the protein to curated databases. InterPro entries identify conserved domains and families by matching the sequence against member-database signatures (Pfam, PROSITE, CDD, …). Gene Ontology (GO) terms describe molecular function, biological process, and cellular component in a controlled vocabulary. CATH places the structure in a hierarchical fold classification (Class/Architecture/Topology/Homologous-superfamily). The organism is the source species.

Rendered structure images. Structure images are PyMOL renders from six orthogonal camera directions. Cartoon representation draws helices as coils and strands as arrows; sticks shows the backbone as bonds; surface shows the solvent-excluded envelope. Rainbow coloring maps sequence position to hue (blue→red, N→C); chain coloring assigns a distinct color per polypeptide.

Sequence. This is the polypeptide sequence — one letter per residue, N-terminus first. Length ranges from a few dozen residues for small domains to over a thousand for large multi-domain proteins.

Secondary structure (8-state, DSSP). The SS8 string is DSSP's per-residue secondary-structure call. α-helix (H) means an i→i+4 H-bond ladder; β-strand (E) means the residue participates in a β-sheet; 3₁₀ (G) and π (I) are tighter and wider helices; T/S are turns/bends; '-' is loop.

Nearest PDB structures. Structural nearest neighbors (via Foldseek easy-search vs the PDB). Reported per hit: target PDB id, E-value, and alignment TM-score. A TM-score above ~0.5 is the conventional threshold for 'same fold'.